Protein AF-A6I902-F1 (afdb_monomer_lite)

Foldseek 3Di:
DALVVVLVVLLVVLQVDPDDDDDDDDAALLVDPVNVVVQVVCVVVVHHPNHCVCRNHPVSVCCSNVVSSVVSVVVD

InterPro domains:
  IPR016651 Leucine carboxyl methyltransferase 1 [PTHR13600] (1-66)
  IPR029063 S-adenosyl-L-methionine-dependent methyltransferase superfamily [G3DSA:3.40.50.150] (1-72)
  IPR029063 S-adenosyl-L-methionine-dependent methyltransferase superfamily [SSF53335] (1-65)

Structure (mmCIF, N/CA/C/O backbone):
data_AF-A6I902-F1
#
_entry.id   AF-A6I902-F1
#
loop_
_atom_site.group_PDB
_atom_site.id
_atom_site.type_symbol
_atom_site.label_atom_id
_atom_site.label_alt_id
_atom_site.label_comp_id
_atom_site.label_asym_id
_atom_site.label_entity_id
_atom_site.label_seq_id
_atom_site.pdbx_PDB_ins_code
_atom_site.Cartn_x
_atom_site.Cartn_y
_atom_site.Cartn_z
_atom_site.occupancy
_atom_site.B_iso_or_equiv
_atom_site.auth_seq_id
_atom_site.auth_comp_id
_atom_site.auth_asym_id
_atom_site.auth_atom_id
_atom_site.pdbx_PDB_model_num
ATOM 1 N N . MET A 1 1 ? -0.770 9.044 -3.924 1.00 89.12 1 MET A N 1
ATOM 2 C CA . MET A 1 1 ? -0.548 9.057 -2.463 1.00 89.12 1 MET A CA 1
ATOM 3 C C . MET A 1 1 ? 0.790 8.392 -2.192 1.00 89.12 1 MET A C 1
ATOM 5 O O . MET A 1 1 ? 1.040 7.344 -2.775 1.00 89.12 1 MET A O 1
ATOM 9 N N . THR A 1 2 ? 1.667 9.011 -1.403 1.00 95.69 2 THR A N 1
ATOM 10 C CA . THR A 1 2 ? 2.945 8.393 -1.011 1.00 95.69 2 THR A CA 1
ATOM 11 C C . THR A 1 2 ? 2.709 7.263 0.003 1.00 95.69 2 THR A C 1
ATOM 13 O O . THR A 1 2 ? 1.654 7.244 0.652 1.00 95.69 2 THR A O 1
ATOM 16 N N . PRO A 1 3 ? 3.671 6.342 0.207 1.00 94.12 3 PRO A N 1
ATOM 17 C CA . PRO A 1 3 ? 3.552 5.301 1.228 1.00 94.12 3 PRO A CA 1
ATOM 18 C C . PRO A 1 3 ? 3.262 5.871 2.623 1.00 94.12 3 PRO A C 1
ATOM 20 O O . PRO A 1 3 ? 2.394 5.366 3.330 1.00 94.12 3 PRO A O 1
ATOM 23 N N . GLU A 1 4 ? 3.908 6.980 2.989 1.00 94.81 4 GLU A N 1
ATOM 24 C CA . GLU A 1 4 ? 3.689 7.659 4.270 1.00 94.81 4 GLU A CA 1
ATOM 25 C C . GLU A 1 4 ? 2.255 8.180 4.422 1.00 94.81 4 GLU A C 1
ATOM 27 O O . GLU A 1 4 ? 1.611 7.948 5.445 1.00 94.81 4 GLU A O 1
ATOM 32 N N . GLN A 1 5 ? 1.722 8.839 3.392 1.00 96.50 5 GLN A N 1
ATOM 33 C CA . GLN A 1 5 ? 0.348 9.339 3.410 1.00 96.50 5 GLN A CA 1
ATOM 34 C C . GLN A 1 5 ? -0.662 8.191 3.555 1.00 96.50 5 GLN A C 1
ATOM 36 O O . GLN A 1 5 ? -1.597 8.298 4.349 1.00 96.50 5 GLN A O 1
ATOM 41 N N . SER A 1 6 ? -0.439 7.072 2.854 1.00 95.12 6 SER A N 1
ATOM 42 C CA . SER A 1 6 ? -1.290 5.880 2.963 1.00 95.12 6 SER A CA 1
ATOM 43 C C . SER A 1 6 ? -1.237 5.263 4.364 1.00 95.12 6 SER A C 1
ATOM 45 O O . SER A 1 6 ? -2.273 4.964 4.955 1.00 95.12 6 SER A O 1
ATOM 47 N N . ALA A 1 7 ? -0.044 5.180 4.959 1.00 94.81 7 ALA A N 1
ATOM 48 C CA . ALA A 1 7 ? 0.142 4.688 6.316 1.00 94.81 7 ALA A CA 1
ATOM 49 C C . ALA A 1 7 ? -0.546 5.592 7.350 1.00 94.81 7 ALA A C 1
ATOM 51 O O . ALA A 1 7 ? -1.135 5.095 8.310 1.00 94.81 7 ALA A O 1
ATOM 52 N N . ASN A 1 8 ? -0.505 6.911 7.156 1.00 95.88 8 ASN A N 1
ATOM 53 C CA . ASN A 1 8 ? -1.182 7.867 8.031 1.00 95.88 8 ASN A CA 1
ATOM 54 C C . ASN A 1 8 ? -2.710 7.756 7.93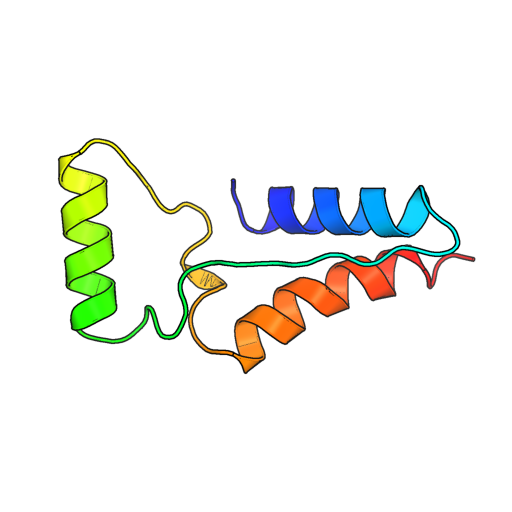3 1.00 95.88 8 ASN A C 1
ATOM 56 O O . ASN A 1 8 ? -3.380 7.801 8.964 1.00 95.88 8 ASN A O 1
ATOM 60 N N . LEU A 1 9 ? -3.255 7.525 6.735 1.00 95.25 9 LEU A N 1
ATOM 61 C CA . LEU A 1 9 ? -4.681 7.246 6.548 1.00 95.25 9 LEU A CA 1
ATOM 62 C C . LEU A 1 9 ? -5.109 5.970 7.289 1.00 95.25 9 LEU A C 1
ATOM 64 O O . LEU A 1 9 ? -6.107 5.981 8.008 1.00 95.25 9 LEU A O 1
ATOM 68 N N . LEU A 1 10 ? -4.328 4.892 7.175 1.00 94.94 10 LEU A N 1
ATOM 69 C CA . LEU A 1 10 ? -4.593 3.637 7.888 1.00 94.94 10 LEU A CA 1
ATOM 70 C C . LEU A 1 10 ? -4.520 3.808 9.408 1.00 94.94 10 LEU A C 1
ATOM 72 O O . LEU A 1 10 ? -5.376 3.297 10.129 1.00 94.94 10 LEU A O 1
ATOM 76 N N . LYS A 1 11 ? -3.535 4.568 9.903 1.00 95.38 11 LYS A N 1
ATOM 77 C CA . LYS A 1 11 ? -3.423 4.907 11.330 1.00 95.38 11 LYS A CA 1
ATOM 78 C C . LYS A 1 11 ? -4.629 5.695 11.825 1.00 95.38 11 LYS A C 1
ATOM 80 O O . LYS A 1 11 ? -5.117 5.428 12.919 1.00 95.38 11 LYS A O 1
ATOM 85 N N . TRP A 1 12 ? -5.092 6.668 11.044 1.00 95.81 12 TRP A N 1
ATOM 86 C CA . TRP A 1 12 ? -6.284 7.443 11.373 1.00 95.81 12 TRP A CA 1
ATOM 87 C C . TRP A 1 12 ? -7.519 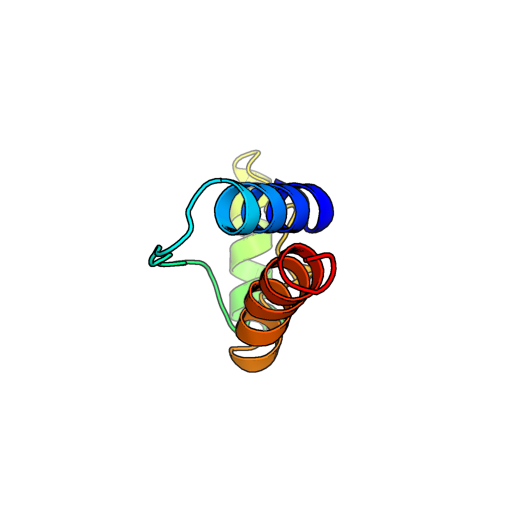6.542 11.439 1.00 95.81 12 TRP A C 1
ATOM 89 O O . TRP A 1 12 ? -8.173 6.507 12.477 1.00 95.81 12 TRP A O 1
ATOM 99 N N . ALA A 1 13 ? -7.768 5.731 10.406 1.00 94.44 13 ALA A N 1
ATOM 100 C CA . ALA A 1 13 ? -8.916 4.827 10.371 1.00 94.44 13 ALA A CA 1
ATOM 101 C C . ALA A 1 13 ? -8.917 3.858 11.569 1.00 94.44 13 ALA A C 1
ATOM 103 O O . ALA A 1 13 ? -9.929 3.721 12.252 1.00 94.44 13 ALA A O 1
ATOM 104 N N . ALA A 1 14 ? -7.764 3.263 11.893 1.00 93.50 14 ALA A N 1
ATOM 105 C CA . ALA A 1 14 ? -7.616 2.372 13.047 1.00 93.50 14 ALA A CA 1
ATOM 106 C C . ALA A 1 14 ? -7.849 3.067 14.405 1.00 93.50 14 ALA A C 1
ATOM 108 O O . ALA A 1 14 ? -8.235 2.414 15.371 1.00 93.50 14 ALA A O 1
ATOM 109 N N . ARG A 1 15 ? -7.617 4.384 14.509 1.00 94.62 15 ARG A N 1
ATOM 110 C CA . ARG A 1 15 ? -7.894 5.162 15.731 1.00 94.62 15 ARG A CA 1
ATOM 111 C C . ARG A 1 15 ? -9.348 5.605 15.829 1.00 94.62 15 ARG A C 1
ATOM 113 O O . ARG A 1 15 ? -9.860 5.697 16.942 1.00 94.62 15 ARG A O 1
ATOM 120 N N . SER A 1 16 ? -9.971 5.905 14.694 1.00 96.12 16 SER A N 1
ATOM 121 C CA . SER A 1 16 ? -11.312 6.486 14.610 1.00 96.12 16 SER A CA 1
ATOM 122 C C . SER A 1 16 ? -12.431 5.487 14.870 1.00 96.12 16 SER A C 1
ATOM 124 O O . SER A 1 16 ? -13.484 5.884 15.361 1.00 96.12 16 SER A O 1
ATOM 126 N N . PHE A 1 17 ? -12.216 4.208 14.563 1.00 94.31 17 PHE A N 1
ATOM 127 C CA . PHE A 1 17 ? -13.240 3.176 14.685 1.00 94.31 17 PHE A CA 1
ATOM 128 C C . PHE A 1 17 ? -12.766 2.071 15.628 1.00 94.31 17 PHE A C 1
ATOM 130 O O . PHE A 1 17 ? -11.685 1.519 15.450 1.00 94.31 17 PHE A O 1
ATOM 137 N N . GLU A 1 18 ? -13.579 1.735 16.630 1.00 91.00 18 GLU A N 1
ATOM 138 C CA . GLU A 1 18 ? -13.296 0.614 17.536 1.00 91.00 18 GLU A CA 1
ATOM 139 C C . GLU A 1 18 ? -13.351 -0.734 16.805 1.00 91.00 18 GLU A C 1
ATOM 141 O O . GLU A 1 18 ? -12.525 -1.608 17.043 1.00 91.00 18 GLU A O 1
ATOM 146 N N . THR A 1 19 ? -14.298 -0.885 15.878 1.00 94.19 19 THR A N 1
ATOM 147 C CA . THR A 1 19 ? -14.419 -2.047 14.994 1.00 94.19 19 THR A CA 1
ATOM 148 C C . THR A 1 19 ? -14.616 -1.560 13.566 1.00 94.19 19 THR A C 1
ATOM 150 O O . THR A 1 19 ? -15.569 -0.839 13.278 1.00 94.19 19 THR A O 1
ATOM 153 N N . ALA A 1 20 ? -13.712 -1.945 12.667 1.00 92.31 20 ALA A N 1
ATOM 154 C CA . ALA A 1 20 ? -13.779 -1.602 11.252 1.00 92.31 20 ALA A CA 1
ATOM 155 C C . ALA A 1 20 ? -13.168 -2.706 10.385 1.00 92.31 20 ALA A C 1
ATOM 157 O O . ALA A 1 20 ? -12.316 -3.474 10.830 1.00 92.31 20 ALA A O 1
ATOM 158 N N . MET A 1 21 ? -13.586 -2.737 9.123 1.00 93.12 21 MET A N 1
ATOM 159 C CA . MET A 1 21 ? -12.981 -3.534 8.062 1.00 93.12 21 MET A CA 1
ATOM 160 C C . MET A 1 21 ? -12.480 -2.583 6.980 1.00 93.12 21 MET A C 1
ATOM 162 O O . MET A 1 21 ? -13.129 -1.586 6.672 1.00 93.12 21 MET A O 1
ATOM 166 N N . PHE A 1 22 ? -11.336 -2.903 6.388 1.00 92.75 22 PHE A N 1
ATOM 167 C CA . PHE A 1 22 ? -10.764 -2.130 5.299 1.00 92.75 22 PHE A CA 1
ATOM 168 C C . PHE A 1 22 ? -10.399 -3.085 4.167 1.00 92.75 22 PHE A C 1
ATOM 170 O O . PHE A 1 22 ? -9.763 -4.113 4.396 1.00 92.75 22 PHE A O 1
ATOM 177 N N . ILE A 1 23 ? -10.824 -2.751 2.953 1.00 94.12 23 ILE A N 1
ATOM 178 C CA . ILE A 1 23 ? -10.537 -3.523 1.745 1.00 94.12 23 ILE A CA 1
ATOM 179 C C . ILE A 1 23 ? -9.581 -2.686 0.905 1.00 94.12 23 ILE A C 1
ATOM 181 O O . ILE A 1 23 ? -9.912 -1.559 0.546 1.00 94.12 23 ILE A O 1
ATOM 185 N N . ASN A 1 24 ? -8.402 -3.231 0.607 1.00 93.31 24 ASN A N 1
ATOM 186 C CA . ASN A 1 24 ? -7.437 -2.599 -0.283 1.00 93.31 24 ASN A CA 1
ATOM 187 C C . ASN A 1 24 ? -7.350 -3.389 -1.593 1.00 93.31 24 ASN A C 1
ATOM 189 O O . ASN A 1 24 ? -7.077 -4.588 -1.564 1.00 93.31 24 ASN A O 1
ATOM 193 N N . TYR A 1 25 ? -7.583 -2.722 -2.722 1.00 94.19 25 TYR A N 1
ATOM 194 C CA . TYR A 1 25 ? -7.429 -3.289 -4.061 1.00 94.19 25 TYR A CA 1
ATOM 195 C C . TYR A 1 25 ? -6.480 -2.402 -4.861 1.00 94.19 25 TYR A C 1
ATOM 197 O O . TYR A 1 25 ? -6.820 -1.275 -5.222 1.00 94.19 25 TYR A O 1
ATOM 205 N N . GLU A 1 26 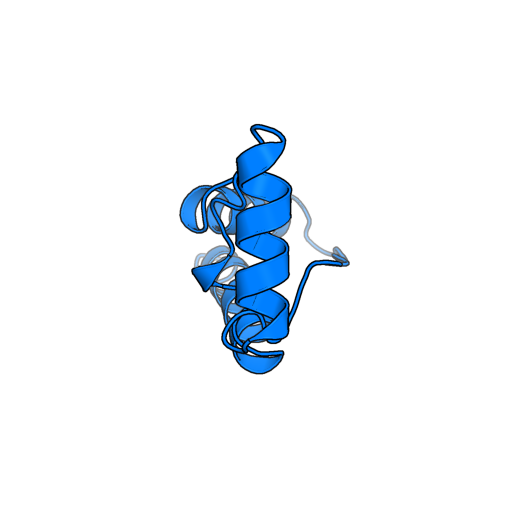? -5.285 -2.915 -5.123 1.00 94.44 26 GLU A N 1
ATOM 206 C CA . GLU A 1 26 ? -4.223 -2.200 -5.825 1.00 94.44 26 GLU A CA 1
ATOM 207 C C . GLU A 1 26 ? -3.316 -3.182 -6.580 1.00 94.44 26 GLU A C 1
ATOM 209 O O . GLU A 1 26 ? -3.463 -4.403 -6.474 1.00 94.44 26 GLU A O 1
ATOM 214 N N . GLN A 1 27 ? -2.386 -2.648 -7.372 1.00 95.38 27 GLN A N 1
ATOM 215 C CA . GLN A 1 27 ? -1.425 -3.447 -8.128 1.00 95.38 27 GLN A CA 1
ATOM 216 C C . GLN A 1 27 ? -0.526 -4.276 -7.204 1.00 95.38 27 GLN A C 1
ATOM 218 O O . GLN A 1 27 ? -0.138 -3.805 -6.143 1.00 95.38 27 GLN A O 1
ATOM 223 N N . VAL A 1 28 ? -0.117 -5.470 -7.638 1.00 96.19 28 VAL A N 1
ATOM 224 C CA . VAL A 1 28 ? 0.818 -6.348 -6.915 1.00 96.19 28 VAL A CA 1
ATOM 225 C C . VAL A 1 28 ? 1.830 -6.947 -7.888 1.00 96.19 28 VAL A C 1
ATOM 227 O O . VAL A 1 28 ? 1.551 -7.033 -9.082 1.00 96.19 28 VAL A O 1
ATOM 230 N N . ASN A 1 29 ? 2.989 -7.377 -7.384 1.00 96.38 29 ASN A N 1
ATOM 231 C CA . ASN A 1 29 ? 4.094 -7.917 -8.184 1.00 96.38 29 ASN A CA 1
ATOM 232 C C . ASN A 1 29 ? 4.655 -6.906 -9.198 1.00 96.38 29 ASN A C 1
ATOM 234 O O . ASN A 1 29 ? 5.072 -7.265 -10.293 1.00 96.38 29 ASN A O 1
ATOM 238 N N . MET A 1 30 ? 4.699 -5.626 -8.820 1.00 96.31 30 MET A N 1
ATOM 239 C CA . MET A 1 30 ? 5.115 -4.532 -9.710 1.00 96.31 30 MET A CA 1
ATOM 240 C C . MET A 1 30 ? 6.623 -4.483 -10.019 1.00 96.31 30 MET A C 1
ATOM 242 O O . MET A 1 30 ? 7.056 -3.609 -10.767 1.00 96.31 30 MET A O 1
ATOM 246 N N . ASP A 1 31 ? 7.416 -5.406 -9.466 1.00 93.81 31 ASP A N 1
ATOM 247 C CA . ASP A 1 31 ? 8.871 -5.495 -9.673 1.00 93.81 31 ASP A CA 1
ATOM 248 C C . ASP A 1 31 ? 9.266 -6.397 -10.863 1.00 93.81 31 ASP A C 1
ATOM 250 O O . ASP A 1 31 ? 10.441 -6.665 -11.101 1.00 93.81 31 ASP A O 1
ATOM 254 N N . ASP A 1 32 ? 8.287 -6.883 -11.631 1.00 96.00 32 ASP A N 1
ATOM 255 C CA . ASP A 1 32 ? 8.532 -7.647 -12.851 1.00 96.00 32 ASP A CA 1
ATOM 256 C C . ASP A 1 32 ? 8.503 -6.768 -14.119 1.00 96.00 32 ASP A C 1
ATOM 258 O O . ASP A 1 32 ? 8.236 -5.561 -14.099 1.00 96.00 32 ASP A O 1
ATOM 262 N N . ARG A 1 33 ? 8.778 -7.383 -15.276 1.00 97.50 33 ARG A N 1
ATOM 263 C CA . ARG A 1 33 ? 8.783 -6.673 -16.564 1.00 97.50 33 ARG A CA 1
ATOM 264 C C . ARG A 1 33 ? 7.409 -6.101 -16.926 1.00 97.50 33 ARG A C 1
ATOM 266 O O . ARG A 1 33 ? 7.349 -5.051 -17.565 1.00 97.50 33 ARG A O 1
ATOM 273 N N . PHE A 1 34 ? 6.322 -6.775 -16.556 1.00 97.50 34 PHE A N 1
ATOM 274 C CA . PHE A 1 34 ? 4.973 -6.283 -16.812 1.00 97.50 34 PHE A CA 1
ATOM 275 C C . PHE A 1 34 ? 4.680 -5.042 -15.957 1.00 97.50 34 PHE A C 1
ATOM 277 O O . PHE A 1 34 ? 4.194 -4.041 -16.484 1.00 97.50 34 PHE A O 1
ATOM 284 N N . GLY A 1 35 ? 5.074 -5.060 -14.683 1.00 96.50 35 GLY A N 1
ATOM 285 C CA . GLY A 1 35 ? 5.002 -3.936 -13.758 1.00 96.50 35 GLY A CA 1
ATOM 286 C C . GLY A 1 35 ? 5.751 -2.708 -14.270 1.00 96.50 35 GLY A C 1
ATOM 287 O O . GLY A 1 35 ? 5.183 -1.617 -14.304 1.00 96.50 35 GLY A O 1
ATOM 288 N N . GLN A 1 36 ? 6.973 -2.873 -14.785 1.00 96.50 36 GLN A N 1
ATOM 289 C CA . GLN A 1 36 ? 7.729 -1.761 -15.381 1.00 96.50 36 GLN A CA 1
ATOM 290 C C . GLN A 1 36 ? 7.019 -1.155 -16.602 1.00 96.50 36 GLN A C 1
ATOM 292 O O . GLN A 1 36 ? 6.890 0.067 -16.707 1.00 96.50 36 GLN A O 1
ATOM 297 N N . ILE A 1 37 ? 6.487 -2.000 -17.494 1.00 98.06 37 ILE A N 1
ATOM 298 C CA . ILE A 1 37 ? 5.705 -1.551 -18.658 1.00 98.06 37 ILE A CA 1
ATOM 299 C C . ILE A 1 37 ? 4.432 -0.818 -18.213 1.00 98.06 37 ILE A C 1
ATOM 301 O O . ILE A 1 37 ? 4.042 0.178 -18.830 1.00 98.06 37 ILE A O 1
ATOM 305 N N . MET A 1 38 ? 3.775 -1.289 -17.152 1.00 97.56 38 MET A N 1
ATOM 306 C CA . MET A 1 38 ? 2.596 -0.648 -16.575 1.00 97.56 38 MET A CA 1
ATOM 307 C C . MET A 1 38 ? 2.929 0.738 -16.006 1.00 97.56 38 MET A C 1
ATOM 309 O O . MET A 1 38 ? 2.222 1.701 -16.313 1.00 97.56 38 MET A O 1
ATOM 313 N N . ILE A 1 39 ? 4.018 0.863 -15.240 1.00 96.75 39 ILE A N 1
ATOM 314 C CA . ILE A 1 39 ? 4.488 2.144 -14.686 1.00 96.75 39 ILE A CA 1
ATOM 315 C C . ILE A 1 39 ? 4.791 3.130 -15.815 1.00 96.75 39 ILE A C 1
ATOM 317 O O . ILE A 1 39 ? 4.324 4.268 -15.785 1.00 96.75 39 ILE A O 1
ATOM 321 N N . GLU A 1 40 ? 5.536 2.702 -16.835 1.00 97.38 40 GLU A N 1
ATOM 322 C CA . GLU A 1 40 ? 5.879 3.559 -17.970 1.00 97.38 40 GLU A CA 1
ATOM 323 C C . GLU A 1 40 ? 4.626 4.019 -18.733 1.00 97.38 40 GLU A C 1
ATOM 325 O O . GLU A 1 40 ? 4.494 5.194 -19.083 1.00 97.38 40 GLU A O 1
ATOM 330 N N . ASN A 1 41 ? 3.664 3.118 -18.942 1.00 97.88 41 ASN A N 1
ATOM 331 C CA . ASN A 1 41 ? 2.394 3.446 -19.584 1.00 97.88 41 ASN A CA 1
ATOM 332 C C . ASN A 1 41 ? 1.603 4.515 -18.828 1.00 97.88 41 ASN A C 1
ATOM 334 O O . ASN A 1 41 ? 1.019 5.403 -19.456 1.00 97.88 41 ASN A O 1
ATOM 338 N N . LEU A 1 42 ? 1.548 4.421 -17.501 1.00 97.81 42 LEU A N 1
ATOM 339 C CA . LEU A 1 42 ? 0.840 5.392 -16.670 1.00 97.81 42 LEU A CA 1
ATOM 340 C C . LEU A 1 42 ? 1.579 6.735 -16.647 1.00 97.81 42 LEU A C 1
ATOM 342 O O . LEU A 1 42 ? 0.956 7.775 -16.860 1.00 97.81 42 LEU A O 1
ATOM 346 N N . ARG A 1 43 ? 2.913 6.719 -16.550 1.00 96.88 43 ARG A N 1
ATOM 347 C CA . ARG A 1 43 ? 3.756 7.924 -16.632 1.00 96.88 43 ARG A CA 1
ATOM 348 C C . ARG A 1 43 ? 3.559 8.708 -17.921 1.00 96.88 43 ARG A C 1
ATOM 350 O O . ARG A 1 43 ? 3.409 9.926 -17.880 1.00 96.88 43 ARG A O 1
ATOM 357 N N . ARG A 1 44 ? 3.480 8.023 -19.068 1.00 98.00 44 ARG A N 1
ATOM 358 C CA . ARG A 1 44 ? 3.195 8.659 -20.371 1.00 98.00 44 ARG A CA 1
ATOM 359 C C . ARG A 1 44 ? 1.840 9.381 -20.411 1.00 98.00 44 ARG A C 1
ATOM 361 O O . ARG A 1 44 ? 1.655 10.264 -21.239 1.00 98.00 44 ARG A O 1
ATOM 368 N N . ARG A 1 45 ? 0.911 9.025 -19.518 1.00 98.12 45 ARG A N 1
ATOM 369 C CA . ARG A 1 45 ? -0.413 9.651 -19.342 1.00 98.12 45 ARG A CA 1
ATOM 370 C C . ARG A 1 45 ? -0.437 10.652 -18.177 1.00 98.12 45 ARG A C 1
ATOM 372 O O . ARG A 1 45 ? -1.500 10.923 -17.632 1.00 98.12 45 ARG A O 1
ATOM 379 N N . GLN A 1 46 ? 0.736 11.135 -17.755 1.00 96.88 46 GLN A N 1
ATOM 380 C CA . GLN A 1 46 ? 0.925 11.994 -16.580 1.00 96.88 46 GLN A CA 1
ATOM 381 C C . GLN A 1 46 ? 0.311 11.418 -15.288 1.00 96.88 46 GLN A C 1
ATOM 383 O O . GLN A 1 46 ? -0.182 12.156 -14.436 1.00 96.88 46 GLN A O 1
ATOM 3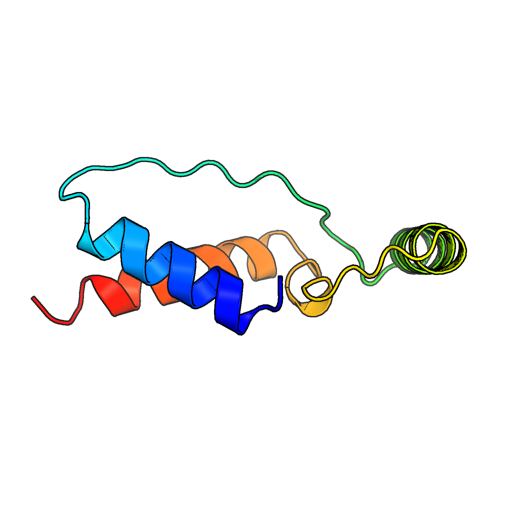88 N N . CYS A 1 47 ? 0.341 10.092 -15.132 1.00 96.88 47 CYS A N 1
ATOM 389 C CA . CYS A 1 47 ? -0.172 9.397 -13.958 1.00 96.88 47 CYS A CA 1
ATOM 390 C C . CYS A 1 47 ? 0.961 8.636 -13.257 1.00 96.88 47 CYS A C 1
ATOM 392 O O . CYS A 1 47 ? 1.367 7.561 -13.694 1.00 96.88 47 CYS A O 1
ATOM 394 N N . ASP A 1 48 ? 1.479 9.196 -12.163 1.00 94.88 48 ASP A N 1
ATOM 395 C CA . ASP A 1 48 ? 2.521 8.552 -11.361 1.00 94.88 48 ASP A CA 1
ATOM 396 C C . ASP A 1 48 ? 1.943 7.711 -10.216 1.00 94.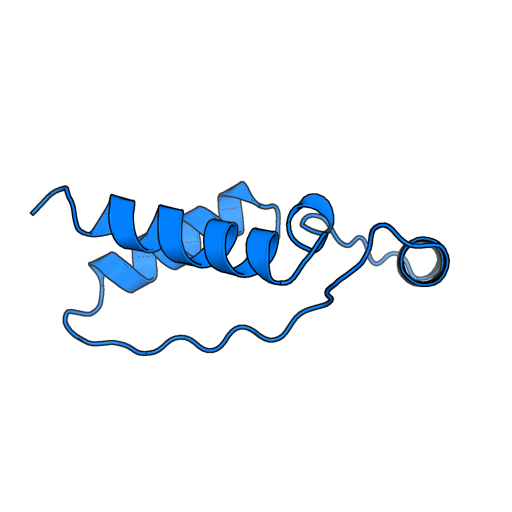88 48 ASP A C 1
ATOM 398 O O . ASP A 1 48 ? 1.155 8.178 -9.388 1.00 94.88 48 ASP A O 1
ATOM 402 N N . LEU A 1 49 ? 2.420 6.470 -10.110 1.00 94.94 49 LEU A N 1
ATOM 403 C CA . LEU A 1 49 ? 2.147 5.587 -8.977 1.00 94.94 49 LEU A CA 1
ATOM 404 C C . LEU A 1 49 ? 3.132 5.869 -7.833 1.00 94.94 49 LEU A C 1
ATOM 406 O O . LEU A 1 49 ? 4.072 5.114 -7.599 1.00 94.94 49 LEU A O 1
ATOM 410 N N . ALA A 1 50 ? 2.907 6.956 -7.092 1.00 93.50 50 ALA A N 1
ATOM 411 C CA . ALA A 1 50 ? 3.791 7.400 -6.002 1.00 93.50 50 ALA A CA 1
ATOM 412 C C . ALA A 1 50 ? 4.011 6.368 -4.868 1.00 93.50 50 ALA A C 1
ATOM 414 O O . ALA A 1 50 ? 4.938 6.522 -4.077 1.00 93.50 50 ALA A O 1
ATOM 415 N N . GLY A 1 51 ? 3.159 5.342 -4.768 1.00 91.94 51 GLY A N 1
ATOM 416 C CA . GLY A 1 51 ? 3.244 4.262 -3.781 1.00 91.94 51 GLY A CA 1
ATOM 417 C C . GLY A 1 51 ? 3.713 2.917 -4.341 1.00 91.94 51 GLY A C 1
ATOM 418 O O . GLY A 1 51 ? 3.658 1.930 -3.622 1.00 91.94 51 GLY A O 1
ATOM 419 N N . VAL A 1 52 ? 4.165 2.836 -5.598 1.00 93.69 52 VAL A N 1
ATOM 420 C CA . VAL A 1 52 ? 4.435 1.544 -6.263 1.00 93.69 52 VAL A CA 1
ATOM 421 C C . VAL A 1 52 ? 5.460 0.662 -5.535 1.00 93.69 52 VAL A C 1
ATOM 423 O O . VAL A 1 52 ? 5.394 -0.561 -5.615 1.00 93.69 52 VAL A O 1
ATOM 426 N N . GLU A 1 53 ? 6.349 1.257 -4.737 1.00 87.81 53 GLU A N 1
ATOM 427 C CA . GLU A 1 53 ? 7.323 0.531 -3.913 1.00 87.81 53 GLU A CA 1
ATOM 428 C C . GLU A 1 53 ? 6.686 -0.394 -2.860 1.00 87.81 53 GLU A C 1
ATOM 430 O O . GLU A 1 53 ? 7.322 -1.358 -2.434 1.00 87.81 53 GLU A O 1
ATOM 435 N N . THR A 1 54 ? 5.439 -0.145 -2.435 1.00 90.62 54 THR A N 1
ATOM 436 C CA . THR A 1 54 ? 4.715 -1.038 -1.509 1.00 90.62 54 THR A CA 1
ATOM 437 C C . THR A 1 54 ? 4.058 -2.224 -2.221 1.00 90.62 54 THR A C 1
ATOM 439 O O . THR A 1 54 ? 3.661 -3.188 -1.566 1.00 90.62 54 THR A O 1
ATOM 442 N N . CYS A 1 55 ? 4.008 -2.198 -3.555 1.00 93.25 55 CYS A N 1
ATOM 443 C CA . CYS A 1 55 ? 3.294 -3.144 -4.416 1.00 93.25 55 CYS A CA 1
ATOM 444 C C . CYS A 1 55 ? 4.191 -4.278 -4.964 1.00 93.25 55 CYS A C 1
ATOM 446 O O . CYS A 1 55 ? 3.910 -4.843 -6.024 1.00 93.25 55 CYS A O 1
ATOM 448 N N . LYS A 1 56 ? 5.294 -4.610 -4.276 1.00 93.44 56 LYS A N 1
ATOM 449 C CA . LYS A 1 56 ? 6.286 -5.605 -4.739 1.00 93.44 56 LYS A CA 1
ATOM 450 C C . LYS A 1 56 ? 5.792 -7.044 -4.655 1.00 93.44 56 LYS A C 1
ATOM 452 O O . LYS A 1 56 ? 6.129 -7.847 -5.513 1.00 93.44 56 LYS A O 1
ATOM 457 N N . SER A 1 57 ? 5.007 -7.375 -3.638 1.00 95.00 57 SER A N 1
ATOM 458 C CA . SER A 1 57 ? 4.426 -8.702 -3.436 1.00 95.00 57 SER A CA 1
ATOM 459 C C . SER A 1 57 ? 3.192 -8.623 -2.536 1.00 95.00 57 SER A C 1
ATOM 461 O O . SER A 1 57 ? 2.941 -7.609 -1.884 1.00 95.00 57 SER A O 1
ATOM 463 N N . LEU A 1 58 ? 2.429 -9.716 -2.454 1.00 94.06 58 LEU A N 1
ATOM 464 C CA . LEU A 1 58 ? 1.335 -9.842 -1.481 1.00 94.06 58 LEU A CA 1
ATOM 465 C C . LEU A 1 58 ? 1.830 -9.598 -0.045 1.00 94.06 58 LEU A C 1
ATOM 467 O O . LEU A 1 58 ? 1.207 -8.866 0.719 1.00 94.06 58 LEU A O 1
ATOM 471 N N . GLU A 1 59 ? 3.000 -10.140 0.299 1.00 94.44 59 GLU A N 1
ATOM 472 C CA . GLU A 1 59 ? 3.628 -9.946 1.610 1.00 94.44 59 GLU A CA 1
ATOM 473 C C . GLU A 1 59 ? 3.970 -8.475 1.889 1.00 94.44 59 GLU A C 1
ATOM 475 O O . GLU A 1 59 ? 3.771 -7.988 3.007 1.00 94.44 59 GLU A O 1
ATOM 480 N N . SER A 1 60 ? 4.461 -7.731 0.888 1.00 93.06 60 SER A N 1
ATOM 481 C CA . SER A 1 60 ? 4.765 -6.308 1.071 1.00 93.06 60 SER A CA 1
ATOM 482 C C . SER A 1 60 ? 3.500 -5.482 1.294 1.00 93.06 60 SER A C 1
ATOM 484 O O . SER A 1 60 ? 3.506 -4.608 2.161 1.00 93.06 60 SER A O 1
ATOM 486 N N . GLN A 1 61 ? 2.408 -5.798 0.592 1.00 92.00 61 GLN A N 1
ATOM 487 C CA . GLN A 1 61 ? 1.110 -5.149 0.788 1.00 92.00 61 GLN A CA 1
ATOM 488 C C . GLN A 1 61 ? 0.535 -5.438 2.174 1.00 92.00 61 GLN A C 1
ATOM 490 O O . GLN A 1 61 ? 0.164 -4.510 2.891 1.00 92.00 61 GLN A O 1
ATOM 495 N N . VAL A 1 62 ? 0.523 -6.706 2.598 1.00 91.62 62 VAL A N 1
ATOM 496 C CA . VAL A 1 62 ? 0.052 -7.099 3.935 1.00 91.62 62 VAL A CA 1
ATOM 497 C C . VAL A 1 62 ? 0.851 -6.372 5.017 1.00 91.62 62 VAL A C 1
ATOM 499 O O . VAL A 1 62 ? 0.275 -5.836 5.965 1.00 91.62 62 VAL A O 1
ATOM 502 N N . ARG A 1 63 ? 2.177 -6.284 4.867 1.00 92.44 63 ARG A N 1
ATOM 503 C CA . ARG A 1 63 ? 3.039 -5.560 5.808 1.00 92.44 63 ARG A CA 1
ATOM 504 C C . ARG A 1 63 ? 2.754 -4.057 5.820 1.00 92.44 63 ARG A C 1
ATOM 506 O O . ARG A 1 63 ? 2.616 -3.483 6.901 1.00 92.44 63 ARG A O 1
ATOM 513 N N . ALA A 1 64 ? 2.665 -3.430 4.647 1.00 90.31 64 ALA A N 1
ATOM 514 C CA . ALA A 1 64 ? 2.363 -2.006 4.508 1.00 90.31 64 ALA A CA 1
ATOM 515 C C . ALA A 1 64 ? 0.983 -1.653 5.080 1.00 90.31 64 ALA A C 1
ATOM 517 O O . ALA A 1 64 ? 0.809 -0.568 5.628 1.00 90.31 64 ALA A O 1
ATOM 518 N N . PHE A 1 65 ? 0.034 -2.588 5.018 1.00 89.69 65 PHE A N 1
ATOM 519 C CA . PHE A 1 65 ? -1.313 -2.426 5.541 1.00 89.69 65 PHE A CA 1
ATOM 520 C C . PHE A 1 65 ? -1.397 -2.627 7.065 1.00 89.69 65 PHE A C 1
ATOM 522 O O . PHE A 1 65 ? -1.938 -1.797 7.798 1.00 89.69 65 PHE A O 1
ATOM 529 N N . LEU A 1 66 ? -0.845 -3.736 7.569 1.00 88.19 66 LEU A N 1
ATOM 530 C CA . LEU A 1 66 ? -1.006 -4.144 8.966 1.00 88.19 66 LEU A CA 1
ATOM 531 C C . LEU A 1 66 ? -0.106 -3.375 9.933 1.00 88.19 66 LEU A C 1
ATOM 533 O O . LEU A 1 66 ? -0.520 -3.137 11.068 1.00 88.19 66 LEU A O 1
ATOM 537 N N . LEU A 1 67 ? 1.119 -3.004 9.539 1.00 90.69 67 LEU A N 1
ATOM 538 C CA . LEU A 1 67 ? 2.037 -2.317 10.456 1.00 90.69 67 LEU A CA 1
ATOM 539 C C . LEU A 1 67 ? 1.480 -0.966 10.935 1.00 90.69 67 LEU A C 1
ATOM 541 O O . LEU A 1 67 ? 1.437 -0.763 12.151 1.00 90.69 67 LEU A O 1
ATOM 545 N N . PRO A 1 68 ? 1.005 -0.061 10.056 1.00 89.19 68 PRO A N 1
ATOM 546 C CA . PRO A 1 68 ? 0.451 1.217 10.492 1.00 89.19 68 PRO A CA 1
ATOM 547 C C . PRO A 1 68 ? -0.798 1.042 11.362 1.00 89.19 68 PRO A C 1
ATOM 549 O O . PRO A 1 68 ? -0.910 1.697 12.397 1.00 89.19 68 PRO A O 1
ATOM 552 N N . ALA A 1 69 ? -1.695 0.121 10.993 1.00 86.44 69 ALA A N 1
ATOM 553 C CA . ALA A 1 69 ? -2.906 -0.164 11.759 1.00 86.44 69 ALA A CA 1
ATOM 554 C C . ALA A 1 69 ? -2.591 -0.6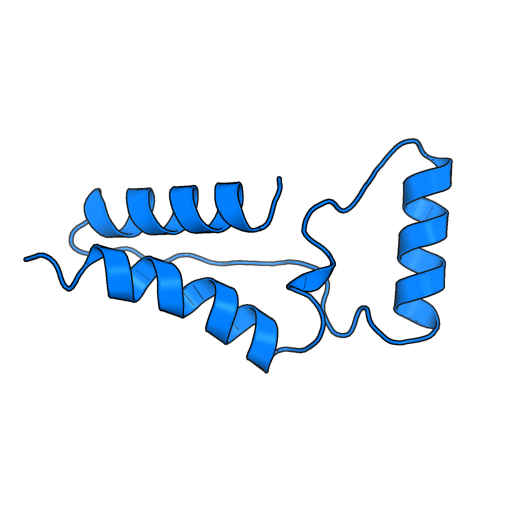98 13.171 1.00 86.44 69 ALA A C 1
ATOM 556 O O . ALA A 1 69 ? -3.151 -0.218 14.154 1.00 86.44 69 ALA A O 1
ATOM 557 N N . LYS A 1 70 ? -1.632 -1.627 13.307 1.00 86.00 70 LYS A N 1
ATOM 558 C CA . LYS A 1 70 ? -1.193 -2.146 14.616 1.00 86.00 70 LYS A CA 1
ATOM 559 C C . LYS A 1 70 ? -0.504 -1.077 15.469 1.00 86.00 70 LYS A C 1
ATOM 561 O O . LYS A 1 70 ? -0.794 -0.969 16.656 1.00 86.00 70 LYS A O 1
ATOM 566 N N . GLN A 1 71 ? 0.369 -0.258 14.873 1.00 85.81 71 GLN A N 1
ATOM 567 C CA . GLN A 1 71 ? 1.020 0.864 15.569 1.00 85.81 71 GLN A CA 1
ATOM 568 C C . GLN A 1 71 ? 0.012 1.888 16.101 1.00 85.81 71 GLN A C 1
ATOM 570 O O . GLN A 1 71 ? 0.239 2.498 17.141 1.00 85.81 71 GLN A O 1
ATOM 575 N N . ALA A 1 72 ? -1.099 2.091 15.392 1.00 83.94 72 ALA A N 1
ATOM 576 C CA . ALA A 1 72 ? -2.165 2.977 15.834 1.00 83.94 72 ALA A CA 1
ATOM 577 C C . ALA A 1 72 ? -2.914 2.463 17.075 1.00 83.94 72 ALA A C 1
ATOM 579 O O . ALA A 1 72 ? -3.391 3.292 17.850 1.00 83.94 72 ALA A O 1
ATOM 580 N N . LEU A 1 73 ? -2.986 1.141 17.267 1.00 77.56 73 LEU A N 1
ATOM 581 C CA . LEU A 1 73 ? -3.684 0.493 18.382 1.00 77.56 73 LEU A CA 1
ATOM 582 C C . LEU A 1 73 ? -2.798 0.286 19.620 1.00 77.56 73 LEU A C 1
ATOM 584 O O . LEU A 1 73 ? -3.305 0.353 20.731 1.00 77.56 73 LEU A O 1
ATOM 588 N N . GLY A 1 74 ? -1.485 0.093 19.453 1.00 66.44 74 GLY A N 1
ATOM 589 C CA . GLY A 1 74 ? -0.536 -0.150 20.556 1.00 66.44 74 GLY A CA 1
ATOM 590 C C . GLY A 1 74 ? -0.242 1.046 21.478 1.00 66.44 74 GLY A C 1
ATOM 591 O O . GLY A 1 74 ? 0.671 0.966 22.290 1.00 66.44 74 GLY A O 1
ATOM 592 N N . GLY A 1 75 ? -0.966 2.158 21.325 1.00 56.53 75 GLY A N 1
ATOM 593 C CA . GLY A 1 75 ? -0.920 3.324 22.216 1.00 56.53 75 GLY A CA 1
ATOM 594 C C . GLY A 1 75 ? -2.162 3.475 23.102 1.00 56.53 75 GLY A C 1
ATOM 595 O O . GLY A 1 75 ? -2.389 4.571 23.609 1.00 56.53 75 GLY A O 1
ATOM 596 N N . ARG A 1 76 ? -2.984 2.424 23.217 1.00 48.88 76 ARG A N 1
ATOM 597 C CA . ARG A 1 76 ? -4.094 2.318 24.174 1.00 48.88 76 ARG A CA 1
ATOM 598 C C . ARG A 1 76 ? -3.714 1.399 25.325 1.00 48.88 76 ARG A C 1
ATOM 600 O O . ARG A 1 76 ? -3.026 0.391 25.048 1.00 48.88 76 ARG A O 1
#

Sequence (76 aa):
MTPEQSANLLKWAARSFETAMFINYEQVNMDDRFGQIMIENLRRRQCDLAGVETCKSLESQVRAFLLPAKQALGGR

pLDDT: mean 92.24, std 8.08, range [48.88, 98.12]

Radius of gyration: 14.25 Å; chains: 1; bounding box: 23×22×44 Å

Secondary structure (DSSP, 8-state):
--HHHHHHHHHHHHHH-SS----------TTSHHHHHHHHHHHTTT---TTGGG-S-HHHHHHHHHHHHHHHHTT-

Organism: Rattus norvegicus (NCBI:txid10116)